Protein AF-A0A955XUM0-F1 (afdb_monomer)

Mean predicted aligned error: 14.14 Å

Sequence (138 aa):
MNTENHIHRSAHDDGGHGHDDGHHVLPLKVYFGVYGALLFLTVATVAVSFAGLGKLAIPVAMAVAVVKAGFVVGYFMHLKYDSRAYSLVFFSSILFVGIFFGITMTDLTTRDQTNREAGNFGFANEQTNLRERERATS

Solvent-accessible surface area (backbone atoms only — not comparable to full-atom values): 8285 Å² total; per-residue (Å²): 143,87,86,87,81,82,80,80,79,87,79,86,77,83,75,77,74,77,80,79,76,72,74,83,67,78,61,67,67,58,58,55,52,51,50,51,51,49,52,51,52,48,52,50,49,53,50,48,70,69,63,68,52,66,88,52,38,61,64,52,48,50,51,54,50,51,54,49,50,48,54,44,45,39,62,76,64,33,46,72,79,51,62,69,66,59,44,54,53,51,56,50,49,53,51,49,51,52,52,50,52,50,52,50,51,53,50,53,54,53,46,52,53,54,53,51,50,54,50,54,54,52,56,52,54,50,54,52,53,51,54,53,52,54,63,75,74,110

Foldseek 3Di:
DDDDPPDDDDDPPCPDPPPPVVPPDPPVVVVVVLVVVLVVLVVVLVVLVVVCPDPCNVVVNVVSVVVSVVSCCVPVVVCVPDDVVVVVVVVVVVVVVVVVVVVVVVVVVVVVVVVVVVVVVVVVVVVVVVVVVVVVVD

Structure (mmCIF, N/CA/C/O backbone):
data_AF-A0A955XUM0-F1
#
_entry.id   AF-A0A955XUM0-F1
#
loop_
_atom_site.group_PDB
_atom_site.id
_atom_site.type_symbol
_atom_site.label_atom_id
_atom_site.label_alt_id
_atom_site.label_comp_id
_atom_site.label_asym_id
_atom_site.label_entity_id
_atom_s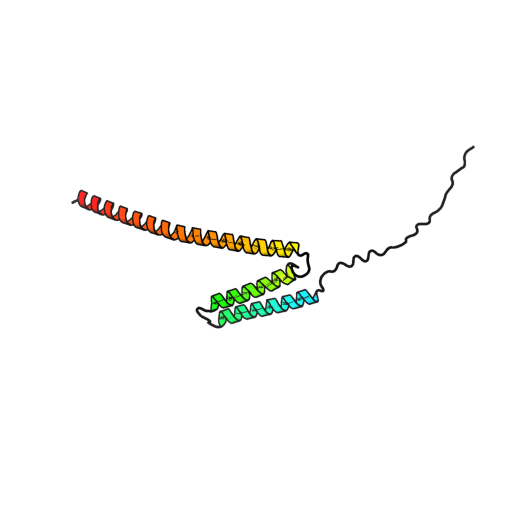ite.label_seq_id
_atom_site.pdbx_PDB_ins_code
_atom_site.Cartn_x
_atom_site.Cartn_y
_atom_site.Cartn_z
_atom_site.occupancy
_atom_site.B_iso_or_equiv
_atom_site.auth_seq_id
_atom_site.auth_comp_id
_atom_site.auth_asym_id
_atom_site.auth_atom_id
_atom_site.pdbx_PDB_model_num
ATOM 1 N N . MET A 1 1 ? 33.599 49.043 -65.694 1.00 48.81 1 MET A N 1
ATOM 2 C CA . MET A 1 1 ?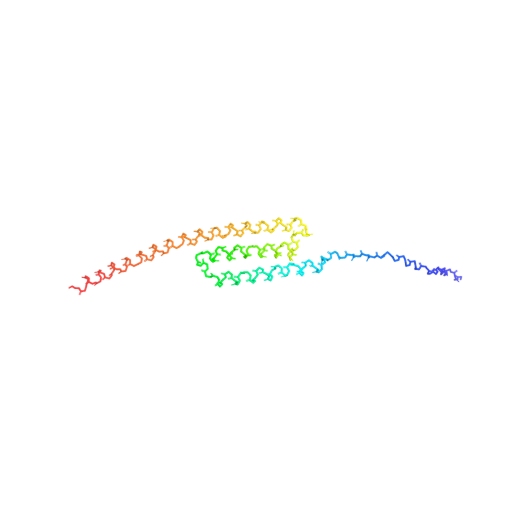 34.227 47.720 -65.503 1.00 48.81 1 MET A CA 1
ATOM 3 C C . MET A 1 1 ? 33.431 47.009 -64.421 1.00 48.81 1 MET A C 1
ATOM 5 O O . MET A 1 1 ? 33.571 47.341 -63.257 1.00 48.81 1 MET A O 1
ATOM 9 N N . ASN A 1 2 ? 32.487 46.164 -64.829 1.00 51.25 2 ASN A N 1
ATOM 10 C CA . ASN A 1 2 ? 31.640 45.347 -63.961 1.00 51.25 2 ASN A CA 1
ATOM 11 C C . ASN A 1 2 ? 31.760 43.925 -64.499 1.00 51.25 2 ASN A C 1
ATOM 13 O O . ASN A 1 2 ? 31.489 43.760 -65.687 1.00 51.25 2 ASN A O 1
ATOM 17 N N . THR A 1 3 ? 32.210 42.972 -63.681 1.00 58.59 3 THR A N 1
ATOM 18 C CA . THR A 1 3 ? 31.922 41.521 -63.721 1.00 58.59 3 THR A CA 1
ATOM 19 C C . THR A 1 3 ? 32.943 40.818 -62.833 1.00 58.59 3 THR A C 1
ATOM 21 O O . THR A 1 3 ? 34.049 40.590 -63.295 1.00 58.59 3 THR A O 1
ATOM 24 N N . GLU A 1 4 ? 32.547 40.437 -61.618 1.00 57.25 4 GLU A N 1
ATOM 25 C CA . GLU A 1 4 ? 32.960 39.171 -60.990 1.00 57.25 4 GLU A CA 1
ATOM 26 C C . GLU A 1 4 ? 31.776 38.661 -60.158 1.00 57.25 4 GLU A C 1
ATOM 28 O O . GLU A 1 4 ? 31.697 38.806 -58.943 1.00 57.25 4 GLU A O 1
ATOM 33 N N . ASN A 1 5 ? 30.788 38.114 -60.868 1.00 56.91 5 ASN A N 1
ATOM 34 C CA . ASN A 1 5 ? 29.713 37.315 -60.297 1.00 56.91 5 ASN A CA 1
ATOM 35 C C . ASN A 1 5 ? 30.163 35.852 -60.413 1.00 56.91 5 ASN A C 1
ATOM 37 O O . ASN A 1 5 ? 29.856 35.174 -61.394 1.00 56.91 5 ASN A O 1
ATOM 41 N N . HIS A 1 6 ? 30.990 35.398 -59.468 1.00 63.31 6 HIS A N 1
ATOM 42 C CA . HIS A 1 6 ? 31.393 33.997 -59.394 1.00 63.31 6 HIS A CA 1
ATOM 43 C C . HIS A 1 6 ? 30.269 33.180 -58.758 1.00 63.31 6 HIS A C 1
ATOM 45 O O . HIS A 1 6 ? 30.135 33.057 -57.544 1.00 63.31 6 HIS A O 1
ATOM 5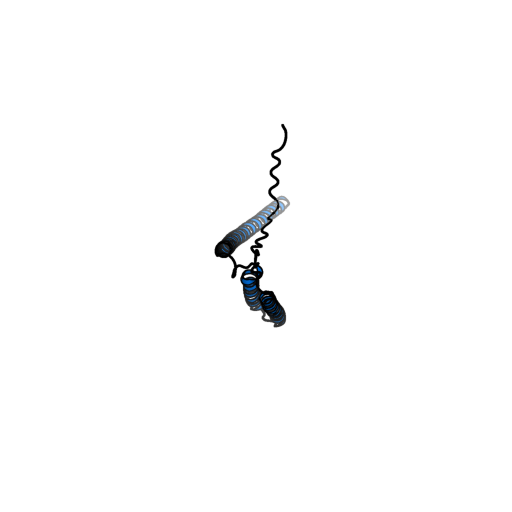1 N N . ILE A 1 7 ? 29.443 32.633 -59.644 1.00 60.12 7 ILE A N 1
ATOM 52 C CA . ILE A 1 7 ? 28.373 31.687 -59.362 1.00 60.12 7 ILE A CA 1
ATOM 53 C C . ILE A 1 7 ? 29.025 30.320 -59.115 1.00 60.12 7 ILE A C 1
ATOM 55 O O . ILE A 1 7 ? 29.378 29.626 -60.068 1.00 60.12 7 ILE A O 1
ATOM 59 N N . HIS A 1 8 ? 29.204 29.920 -57.853 1.00 59.78 8 HIS A N 1
ATOM 60 C CA . HIS A 1 8 ? 29.478 28.519 -57.529 1.00 59.78 8 HIS A CA 1
ATOM 61 C C . HIS A 1 8 ? 28.160 27.826 -57.175 1.00 59.78 8 HIS A C 1
ATOM 63 O O . HIS A 1 8 ? 27.506 28.135 -56.180 1.00 59.78 8 HIS A O 1
ATOM 69 N N . ARG A 1 9 ? 27.746 26.942 -58.084 1.00 62.09 9 ARG A N 1
ATOM 70 C CA . ARG A 1 9 ? 26.544 26.113 -58.019 1.00 62.09 9 ARG A CA 1
ATOM 71 C C . ARG A 1 9 ? 26.613 25.106 -56.870 1.00 62.09 9 ARG A C 1
ATOM 73 O O . ARG A 1 9 ? 27.633 24.467 -56.648 1.00 62.09 9 ARG A O 1
ATOM 80 N N . SER A 1 10 ? 25.454 24.961 -56.242 1.00 64.12 10 SER A N 1
ATOM 81 C CA . SER A 1 10 ? 24.853 23.780 -55.622 1.00 64.12 10 SER A CA 1
ATOM 82 C C . SER A 1 10 ? 25.679 22.487 -55.600 1.00 64.12 10 SER A C 1
ATOM 84 O O . SER A 1 10 ? 25.804 21.804 -56.613 1.00 64.12 10 SER A O 1
ATOM 86 N N . ALA A 1 11 ? 26.061 22.080 -54.394 1.00 55.75 11 ALA A N 1
ATOM 87 C CA . ALA A 1 11 ? 26.052 20.681 -53.988 1.00 55.75 11 ALA A CA 1
ATOM 88 C C . ALA A 1 11 ? 25.492 20.634 -52.560 1.00 55.75 11 ALA A C 1
ATOM 90 O O . ALA A 1 11 ? 26.218 20.766 -51.580 1.00 55.75 11 ALA A O 1
ATOM 91 N N . HIS A 1 12 ? 24.162 20.558 -52.474 1.00 59.28 12 HIS A N 1
ATOM 92 C CA . HIS A 1 12 ? 23.487 20.021 -51.299 1.00 59.28 12 HIS A CA 1
ATOM 93 C C . HIS A 1 12 ? 23.876 18.540 -51.261 1.00 59.28 12 HIS A C 1
ATOM 95 O O . HIS A 1 12 ? 23.363 17.743 -52.044 1.00 59.28 12 HIS A O 1
ATOM 101 N N . ASP A 1 13 ? 24.878 18.210 -50.452 1.00 57.31 13 ASP A N 1
ATOM 102 C CA . ASP A 1 13 ? 25.169 16.831 -50.084 1.00 57.31 13 ASP A CA 1
ATOM 103 C C . ASP A 1 13 ? 24.236 16.491 -48.921 1.00 57.31 13 ASP A C 1
ATOM 105 O O . ASP A 1 13 ? 24.529 16.746 -47.751 1.00 57.31 13 ASP A O 1
ATOM 109 N N . ASP A 1 14 ? 23.044 16.016 -49.282 1.00 59.50 14 ASP A N 1
ATOM 110 C CA . ASP A 1 14 ? 22.079 15.384 -48.388 1.00 59.50 14 ASP A CA 1
ATOM 111 C C . ASP A 1 14 ? 22.648 14.036 -47.913 1.00 59.50 14 ASP A C 1
ATOM 113 O O . ASP A 1 14 ? 22.199 12.951 -48.284 1.00 59.50 14 ASP A O 1
ATOM 117 N N . GLY A 1 15 ? 23.672 14.112 -47.063 1.00 54.81 15 GLY A N 1
ATOM 118 C CA . GLY A 1 15 ? 24.136 13.011 -46.235 1.00 54.81 15 GLY A CA 1
ATOM 119 C C . GLY A 1 15 ? 23.141 12.789 -45.105 1.00 54.81 15 GLY A C 1
ATOM 120 O O . GLY A 1 15 ? 23.346 13.248 -43.983 1.00 54.81 15 GLY A O 1
ATOM 121 N N . GLY A 1 16 ? 22.036 12.115 -45.429 1.00 50.25 16 GLY A N 1
ATOM 122 C CA . GLY A 1 16 ? 21.029 11.658 -44.482 1.00 50.25 16 GLY A CA 1
ATOM 123 C C . GLY A 1 16 ? 21.642 10.742 -43.427 1.00 50.25 16 GLY A C 1
ATOM 124 O O . GLY A 1 16 ? 21.661 9.522 -43.573 1.00 50.25 16 GLY A O 1
ATOM 125 N N . HIS A 1 17 ? 22.114 11.330 -42.331 1.00 56.56 17 HIS A N 1
ATOM 126 C CA . HIS A 1 17 ? 22.271 10.610 -41.082 1.00 56.56 17 HIS A CA 1
ATOM 127 C C . HIS A 1 17 ? 20.868 10.345 -40.552 1.00 56.56 17 HIS A C 1
ATOM 129 O O . HIS A 1 17 ? 20.228 11.219 -39.976 1.00 56.56 17 HIS A O 1
ATOM 135 N N . GLY A 1 18 ? 20.374 9.139 -40.838 1.00 47.38 18 GLY A N 1
ATOM 136 C CA . GLY A 1 18 ? 19.160 8.598 -40.255 1.00 47.38 18 GLY A CA 1
ATOM 137 C C . GLY A 1 18 ? 19.242 8.718 -38.741 1.00 47.38 18 GLY A C 1
ATOM 138 O O . GLY A 1 18 ? 20.006 8.012 -38.084 1.00 47.38 18 GLY A O 1
ATOM 139 N N . HIS A 1 19 ? 18.463 9.650 -38.207 1.00 53.09 19 HIS A N 1
ATOM 140 C CA . HIS A 1 19 ? 18.073 9.660 -36.814 1.00 53.09 19 HIS A CA 1
ATOM 141 C C . HIS A 1 19 ? 17.168 8.441 -36.603 1.00 53.09 19 HIS A C 1
ATOM 143 O O . HIS A 1 19 ? 15.944 8.540 -36.658 1.00 53.09 19 HIS A O 1
ATOM 149 N N . ASP A 1 20 ? 17.775 7.269 -36.409 1.00 53.19 20 ASP A N 1
ATOM 150 C CA . ASP A 1 20 ? 17.104 6.125 -35.798 1.00 53.19 20 ASP A CA 1
ATOM 151 C C . ASP A 1 20 ? 16.932 6.441 -34.306 1.00 53.19 20 ASP A C 1
ATOM 153 O O . ASP A 1 20 ? 17.579 5.869 -33.426 1.00 53.19 20 ASP A O 1
ATOM 157 N N . ASP A 1 21 ? 16.036 7.390 -34.026 1.00 47.84 21 ASP A N 1
ATOM 158 C CA . ASP A 1 21 ? 15.472 7.657 -32.710 1.00 47.84 21 ASP A CA 1
ATOM 159 C C . ASP A 1 21 ? 14.539 6.488 -32.374 1.00 47.84 21 ASP A C 1
ATOM 161 O O . ASP A 1 21 ? 13.309 6.583 -32.378 1.00 47.84 21 ASP A O 1
ATOM 165 N N . GLY A 1 22 ? 15.146 5.325 -32.140 1.00 46.97 22 GLY A N 1
ATOM 166 C CA . GLY A 1 22 ? 14.489 4.118 -31.677 1.00 46.97 22 GLY A CA 1
ATOM 167 C C . GLY A 1 22 ? 13.988 4.334 -30.258 1.00 46.97 22 GLY A C 1
ATOM 168 O O . GLY A 1 22 ? 14.576 3.814 -29.311 1.00 46.97 22 GLY A O 1
ATOM 169 N N . HIS A 1 23 ? 12.904 5.100 -30.114 1.00 46.59 23 HIS A N 1
ATOM 170 C CA . HIS A 1 23 ? 12.102 5.200 -28.907 1.00 46.59 23 HIS A CA 1
ATOM 171 C C . HIS A 1 23 ? 11.881 3.780 -28.373 1.00 46.59 23 HIS A C 1
ATOM 173 O O . HIS A 1 23 ? 11.066 3.024 -28.901 1.00 46.59 23 HIS A O 1
ATOM 179 N N . HIS A 1 24 ? 12.637 3.391 -27.343 1.00 51.06 24 HIS A N 1
ATOM 180 C CA . HIS A 1 24 ? 12.479 2.127 -26.627 1.00 51.06 24 HIS A CA 1
ATOM 181 C C . HIS A 1 24 ? 11.206 2.198 -25.772 1.00 51.06 24 HIS A C 1
ATOM 183 O O . HIS A 1 24 ? 11.235 2.184 -24.545 1.00 51.06 24 HIS A O 1
ATOM 189 N N . VAL A 1 25 ? 10.056 2.319 -26.434 1.00 60.09 25 VAL A N 1
ATOM 190 C CA . VAL A 1 25 ? 8.751 2.055 -25.839 1.00 60.09 25 VAL A CA 1
ATOM 191 C C . VAL A 1 25 ? 8.706 0.565 -25.540 1.00 60.09 25 VAL A C 1
ATOM 193 O O . VAL A 1 25 ? 8.913 -0.264 -26.429 1.00 60.09 25 VAL A O 1
ATOM 196 N N . LEU A 1 26 ? 8.480 0.218 -24.272 1.00 59.56 26 LEU A N 1
ATOM 197 C CA . LEU A 1 26 ? 8.370 -1.174 -23.853 1.00 59.56 26 LEU A CA 1
ATOM 198 C C . LEU A 1 26 ? 7.370 -1.910 -24.759 1.00 59.56 26 LEU A C 1
ATOM 200 O O . LEU A 1 26 ? 6.302 -1.370 -25.064 1.00 59.56 26 LEU A O 1
ATOM 204 N N . PRO A 1 27 ? 7.684 -3.141 -25.194 1.00 71.25 27 PRO A N 1
ATOM 205 C CA . PRO A 1 27 ? 6.838 -3.860 -26.130 1.00 71.25 27 PRO A CA 1
ATOM 206 C C . PRO A 1 27 ? 5.435 -4.023 -25.541 1.00 71.25 27 PRO A C 1
ATOM 208 O O . PRO A 1 27 ? 5.281 -4.516 -24.422 1.00 71.25 27 PRO A O 1
ATOM 211 N N . LEU A 1 28 ? 4.408 -3.666 -26.323 1.00 72.81 28 LEU A N 1
ATOM 212 C CA . LEU A 1 28 ? 2.987 -3.713 -25.935 1.00 72.81 28 LEU A CA 1
ATOM 213 C C . LEU A 1 28 ? 2.579 -5.043 -25.279 1.00 72.81 28 LEU A C 1
ATOM 215 O O . LEU A 1 28 ? 1.729 -5.089 -24.391 1.00 72.81 28 LEU A O 1
ATOM 219 N N . LYS A 1 29 ? 3.253 -6.129 -25.663 1.00 73.94 29 LYS A N 1
ATOM 220 C CA . LYS A 1 29 ? 3.108 -7.476 -25.105 1.00 73.94 29 LYS A CA 1
ATOM 221 C C . LYS A 1 29 ? 3.312 -7.547 -23.582 1.00 73.94 29 LYS A C 1
ATOM 223 O O . LYS A 1 29 ? 2.629 -8.330 -22.927 1.00 73.94 29 LYS A O 1
ATOM 228 N N . VAL A 1 30 ? 4.206 -6.738 -23.006 1.00 77.00 30 VAL A N 1
ATOM 229 C CA . VAL A 1 30 ? 4.430 -6.682 -21.548 1.00 77.00 30 VAL A CA 1
ATOM 230 C C . VAL A 1 30 ? 3.221 -6.066 -20.850 1.00 77.00 30 VAL A C 1
ATOM 232 O O . VAL A 1 30 ? 2.730 -6.640 -19.879 1.00 77.00 30 VAL A O 1
ATOM 235 N N . TYR A 1 31 ? 2.681 -4.963 -21.375 1.00 79.12 31 TYR A N 1
ATOM 236 C CA . TYR A 1 31 ? 1.488 -4.332 -20.808 1.00 79.12 31 TYR A CA 1
ATOM 237 C C . TYR A 1 31 ? 0.267 -5.248 -20.875 1.00 79.12 31 TYR A C 1
ATOM 239 O O . TYR A 1 31 ? -0.453 -5.356 -19.887 1.00 79.12 31 TYR A O 1
ATOM 247 N N . PHE A 1 32 ? 0.064 -5.972 -21.981 1.00 84.88 32 PHE A N 1
ATOM 248 C CA . PHE A 1 32 ? -1.023 -6.953 -22.083 1.00 84.88 32 PHE A CA 1
ATOM 249 C C . PHE A 1 32 ? -0.858 -8.132 -21.111 1.00 84.88 32 PHE A C 1
ATOM 251 O O . PHE A 1 32 ? -1.845 -8.591 -20.536 1.00 84.88 32 PHE A O 1
ATOM 258 N N . GLY A 1 33 ? 0.375 -8.592 -20.869 1.00 85.56 33 GLY A N 1
ATOM 259 C CA . GLY A 1 33 ? 0.655 -9.623 -19.865 1.00 85.56 33 GLY A CA 1
ATOM 260 C C . GLY A 1 33 ? 0.327 -9.165 -18.441 1.00 85.56 33 GLY A C 1
ATOM 261 O O . GLY A 1 33 ? -0.346 -9.876 -17.694 1.00 85.56 33 GLY A O 1
ATOM 262 N N . VAL A 1 34 ? 0.741 -7.948 -18.075 1.00 86.81 34 VAL A N 1
ATOM 263 C CA . VAL A 1 34 ? 0.435 -7.355 -16.762 1.00 86.81 34 VAL A CA 1
ATOM 264 C C . VAL A 1 34 ? -1.060 -7.076 -16.628 1.00 86.81 34 VAL A C 1
ATOM 266 O O . VAL A 1 34 ? -1.641 -7.363 -15.586 1.00 86.81 34 VAL A O 1
ATOM 269 N N . TYR A 1 35 ? -1.707 -6.579 -17.682 1.00 86.44 35 TYR A N 1
ATOM 270 C CA . TYR A 1 35 ? -3.153 -6.375 -17.722 1.00 86.44 35 TYR A CA 1
ATOM 271 C C . TYR A 1 35 ? -3.917 -7.675 -17.433 1.00 86.44 35 TYR A C 1
ATOM 273 O O . TYR A 1 35 ? -4.802 -7.687 -16.578 1.00 86.44 35 TYR A O 1
ATOM 281 N N . GLY A 1 36 ? -3.523 -8.788 -18.061 1.00 90.44 36 GLY A N 1
ATOM 282 C CA . GLY A 1 36 ? -4.090 -10.108 -17.773 1.00 90.44 36 GLY A CA 1
ATOM 283 C C . GLY A 1 36 ? -3.880 -10.544 -16.319 1.00 90.44 36 GLY A C 1
ATOM 284 O O . GLY A 1 36 ? -4.821 -11.004 -15.671 1.00 90.44 36 GLY A O 1
ATOM 285 N N . ALA A 1 37 ? -2.680 -10.336 -15.766 1.00 89.25 37 ALA A N 1
ATOM 286 C CA . ALA A 1 37 ? -2.391 -10.637 -14.362 1.00 89.25 37 ALA A CA 1
ATOM 287 C C . ALA A 1 37 ? -3.247 -9.796 -13.393 1.00 89.25 37 ALA A C 1
ATOM 289 O O . ALA A 1 37 ? -3.783 -10.324 -12.419 1.00 89.25 37 ALA A O 1
ATOM 290 N N . LEU A 1 38 ? -3.434 -8.502 -13.676 1.00 90.00 38 LEU A N 1
ATOM 291 C CA . LEU A 1 38 ? -4.288 -7.612 -12.884 1.00 90.00 38 LEU A CA 1
ATOM 292 C C . LEU A 1 38 ? -5.766 -8.006 -12.961 1.00 90.00 38 LEU A C 1
ATOM 294 O O . LEU A 1 38 ? -6.476 -7.922 -11.953 1.00 90.00 38 LEU A O 1
ATOM 298 N N . LEU A 1 39 ? -6.234 -8.437 -14.135 1.00 91.56 39 LEU A N 1
ATOM 299 C CA . LEU A 1 39 ? -7.592 -8.941 -14.320 1.00 91.56 39 LEU A CA 1
ATOM 300 C C . LEU A 1 39 ? -7.807 -10.210 -13.486 1.00 91.56 39 LEU A C 1
ATOM 302 O O . LEU A 1 39 ? -8.767 -10.287 -12.722 1.00 91.56 39 LEU A O 1
ATOM 306 N N . PHE A 1 40 ? -6.864 -11.153 -13.552 1.00 92.25 40 PHE A N 1
ATOM 307 C CA . PHE A 1 40 ? -6.886 -12.373 -12.748 1.00 92.25 40 PHE A CA 1
ATOM 308 C C . PHE A 1 40 ? -6.909 -12.072 -11.242 1.00 92.25 40 PHE A C 1
ATOM 310 O O . PHE A 1 40 ? -7.772 -12.582 -10.530 1.00 92.25 40 PHE A O 1
ATOM 317 N N . LEU A 1 41 ? -6.032 -11.183 -10.757 1.00 87.69 41 LEU A N 1
ATOM 318 C CA . LEU A 1 41 ? -6.030 -10.760 -9.351 1.00 87.69 41 LEU A CA 1
ATOM 319 C C . LEU A 1 41 ? -7.356 -10.115 -8.932 1.00 87.69 41 LEU A C 1
ATOM 321 O O . LEU A 1 41 ? -7.809 -10.317 -7.809 1.00 87.69 41 LEU A O 1
ATOM 325 N N . THR A 1 42 ? -7.992 -9.359 -9.827 1.00 90.12 42 THR A N 1
ATOM 326 C CA . THR A 1 42 ? -9.285 -8.717 -9.553 1.00 90.12 42 THR A CA 1
ATOM 327 C C . THR A 1 42 ? -10.394 -9.756 -9.408 1.00 90.12 42 THR A C 1
ATOM 329 O O . THR A 1 42 ? -11.156 -9.703 -8.444 1.00 90.12 42 THR A O 1
ATOM 332 N N . VAL A 1 43 ? -10.445 -10.747 -10.303 1.00 91.31 43 VAL A N 1
ATOM 333 C CA . VAL A 1 43 ? -11.377 -11.878 -10.177 1.00 91.31 43 VAL A CA 1
ATOM 334 C C . VAL A 1 43 ? -11.112 -12.648 -8.884 1.00 91.31 43 VAL A C 1
ATOM 336 O O . VAL A 1 43 ? -12.056 -12.973 -8.167 1.00 91.31 43 VAL A O 1
ATOM 339 N N . ALA A 1 44 ? -9.844 -12.872 -8.532 1.00 85.31 44 ALA A N 1
ATOM 340 C CA . ALA A 1 44 ? -9.478 -13.518 -7.277 1.00 85.31 44 ALA A CA 1
ATOM 341 C C . ALA A 1 44 ? -9.977 -12.728 -6.053 1.00 85.31 44 ALA A C 1
ATOM 343 O O . ALA A 1 44 ? -10.513 -13.329 -5.127 1.00 85.31 44 ALA A O 1
ATOM 344 N N . THR A 1 45 ? -9.883 -11.391 -6.050 1.00 86.19 45 THR A N 1
ATOM 345 C CA . THR A 1 45 ? -10.439 -10.558 -4.963 1.00 86.19 45 THR A CA 1
ATOM 346 C C . THR A 1 45 ? -11.954 -10.710 -4.846 1.00 86.19 45 THR A C 1
ATOM 348 O O . THR A 1 45 ? -12.480 -10.855 -3.744 1.00 86.19 45 THR A O 1
ATOM 351 N N . VAL A 1 46 ? -12.662 -10.711 -5.975 1.00 87.19 46 VAL A N 1
ATOM 352 C CA . VAL A 1 46 ? -14.117 -10.897 -5.999 1.00 87.19 46 VAL A CA 1
ATOM 353 C C . VAL A 1 46 ? -14.489 -12.291 -5.481 1.00 87.19 46 VAL A C 1
ATOM 355 O O . VAL A 1 46 ? -15.373 -12.417 -4.638 1.00 87.19 46 VAL A O 1
ATOM 358 N N . ALA A 1 47 ? -13.764 -13.332 -5.893 1.00 85.75 47 ALA A N 1
ATOM 359 C CA . ALA A 1 47 ? -13.967 -14.692 -5.398 1.00 85.75 47 ALA A CA 1
ATOM 360 C C . ALA A 1 47 ? -13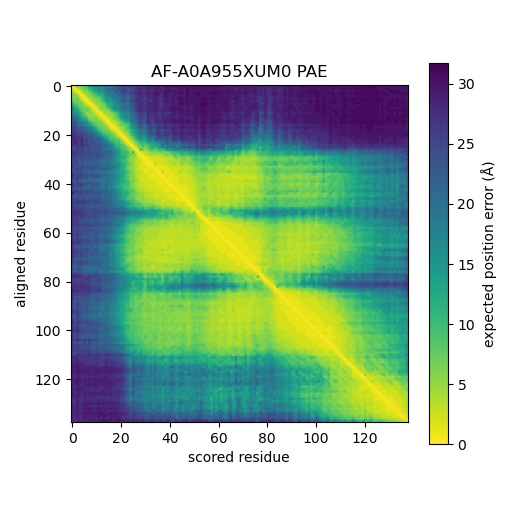.732 -14.799 -3.880 1.00 85.75 47 ALA A C 1
ATOM 362 O O . ALA A 1 47 ? -14.556 -15.368 -3.170 1.00 85.75 47 ALA A O 1
ATOM 363 N N . VAL A 1 48 ? -12.659 -14.186 -3.367 1.00 83.50 48 VAL A N 1
ATOM 364 C CA . VAL A 1 48 ? -12.373 -14.073 -1.924 1.00 83.50 48 VAL A CA 1
ATOM 365 C C . VAL A 1 48 ? -13.521 -13.373 -1.190 1.00 83.50 48 VAL A C 1
ATOM 367 O O . VAL A 1 48 ? -13.922 -13.823 -0.118 1.00 83.50 48 VAL A O 1
ATOM 370 N N . SER A 1 49 ? -14.096 -12.319 -1.776 1.00 81.44 49 SER A N 1
ATOM 371 C CA . SER A 1 49 ? -15.247 -11.611 -1.201 1.00 81.44 49 SER A CA 1
ATOM 372 C C . SER A 1 49 ? -16.500 -12.489 -1.091 1.00 81.44 49 SER A C 1
ATOM 374 O O . SER A 1 49 ? -17.284 -12.304 -0.164 1.00 81.44 49 SER A O 1
ATOM 376 N N . PHE A 1 50 ? -16.697 -13.441 -2.006 1.00 81.81 50 PHE A N 1
ATOM 377 C CA . PHE A 1 50 ? -17.837 -14.365 -1.985 1.00 81.81 50 PHE A CA 1
ATOM 378 C C . PHE A 1 50 ? -17.580 -15.653 -1.190 1.00 81.81 50 PHE A C 1
ATOM 380 O O . PHE A 1 50 ? -18.530 -16.313 -0.780 1.00 81.81 50 PHE A O 1
ATOM 387 N N . ALA A 1 51 ? -16.319 -15.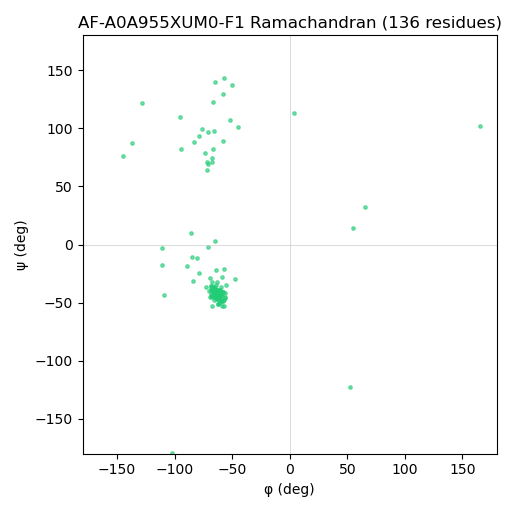999 -0.921 1.00 81.31 51 ALA A N 1
ATOM 388 C CA . ALA A 1 51 ? -15.930 -17.235 -0.239 1.00 81.31 51 ALA A CA 1
ATOM 389 C C . ALA A 1 51 ? -16.268 -17.279 1.267 1.00 81.31 51 ALA A C 1
ATOM 391 O O . ALA A 1 51 ? -15.999 -18.283 1.920 1.00 81.31 51 ALA A O 1
ATOM 392 N N . GLY A 1 52 ? -16.838 -16.216 1.848 1.00 77.88 52 GLY A N 1
ATOM 393 C CA . GLY A 1 52 ? -17.325 -16.244 3.233 1.00 77.88 52 GLY A CA 1
ATOM 394 C C . GLY A 1 52 ? -16.225 -16.423 4.288 1.00 77.88 52 GLY A C 1
ATOM 395 O O . GLY A 1 52 ? -16.468 -17.003 5.341 1.00 77.88 52 GLY A O 1
ATOM 396 N N . LEU A 1 53 ? -15.019 -15.900 4.037 1.00 75.44 53 LEU A N 1
ATOM 397 C CA . LEU A 1 53 ? -13.812 -16.073 4.870 1.00 75.44 53 LEU A CA 1
ATOM 398 C C . LEU A 1 53 ? -13.892 -15.442 6.282 1.00 75.44 53 LEU A C 1
ATOM 400 O O . LEU A 1 53 ? -12.918 -15.473 7.038 1.00 75.44 53 LEU A O 1
ATOM 404 N N . GLY A 1 54 ? -15.033 -14.855 6.656 1.00 82.81 54 GLY A N 1
ATOM 405 C CA . GLY A 1 54 ? -15.267 -14.255 7.968 1.00 82.81 54 GLY A CA 1
ATOM 406 C C . GLY A 1 54 ? -14.177 -13.248 8.345 1.00 82.81 54 GLY A C 1
ATOM 407 O O . GLY A 1 54 ? -13.901 -12.304 7.608 1.00 82.81 54 GLY A O 1
ATOM 408 N N . LYS A 1 55 ? -13.513 -13.475 9.485 1.00 83.44 55 LYS A N 1
ATOM 409 C CA . LYS A 1 55 ? -12.446 -12.599 10.008 1.00 83.44 55 LYS A CA 1
ATOM 410 C C . LYS A 1 55 ? -11.201 -12.531 9.111 1.00 83.44 55 LYS A C 1
ATOM 412 O O . LYS A 1 55 ? -10.453 -11.563 9.201 1.00 83.44 55 LYS A O 1
ATOM 417 N N . LEU A 1 56 ? -10.976 -13.526 8.247 1.00 86.62 56 LEU A N 1
ATOM 418 C CA . LEU A 1 56 ? -9.831 -13.557 7.329 1.00 86.62 56 LEU A CA 1
ATOM 419 C C . LEU A 1 56 ? -10.080 -12.791 6.024 1.00 86.62 56 LEU A C 1
ATOM 421 O O . LEU A 1 56 ? -9.126 -12.535 5.292 1.00 86.62 56 LEU A O 1
ATOM 425 N N . ALA A 1 57 ? -11.316 -12.369 5.741 1.00 85.81 57 ALA A N 1
ATOM 426 C CA . ALA A 1 57 ? -11.638 -11.658 4.505 1.00 85.81 57 ALA A CA 1
ATOM 427 C C . ALA A 1 57 ? -10.823 -10.361 4.345 1.00 85.81 57 ALA A C 1
ATOM 429 O O . ALA A 1 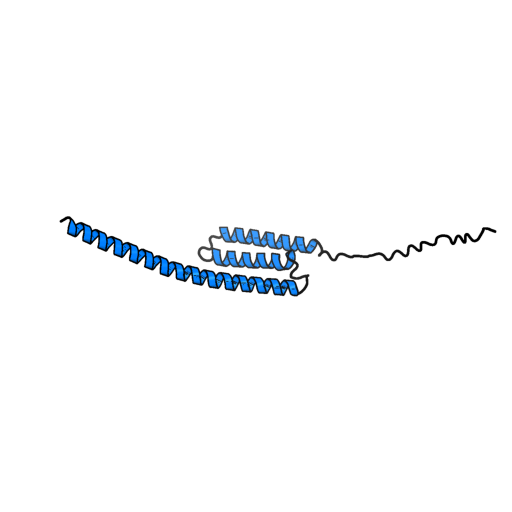57 ? -10.267 -10.113 3.278 1.00 85.81 57 ALA A O 1
ATOM 430 N N . ILE A 1 58 ? -10.696 -9.568 5.416 1.00 88.44 58 ILE A N 1
ATOM 431 C CA . ILE A 1 58 ? -9.977 -8.285 5.387 1.00 88.44 58 ILE A CA 1
ATOM 432 C C . ILE A 1 58 ? -8.463 -8.484 5.173 1.00 88.44 58 ILE A C 1
ATOM 434 O O . ILE A 1 58 ? -7.941 -7.904 4.220 1.00 88.44 58 ILE A O 1
ATOM 438 N N . PRO A 1 59 ? -7.741 -9.315 5.960 1.00 90.88 59 PRO A N 1
ATOM 439 C CA . PRO A 1 59 ? -6.319 -9.572 5.712 1.00 90.88 59 PRO A CA 1
ATOM 440 C C . PRO A 1 59 ? -6.024 -10.102 4.305 1.00 90.88 59 PRO A C 1
ATOM 442 O O . PRO A 1 59 ? -5.074 -9.652 3.668 1.00 90.88 59 PRO A O 1
ATOM 445 N N . VAL A 1 60 ? -6.847 -11.027 3.796 1.00 89.25 60 VAL A N 1
ATOM 446 C CA . VAL A 1 60 ? -6.655 -11.605 2.457 1.00 89.25 60 VAL A CA 1
ATOM 447 C C . VAL A 1 60 ? -6.910 -10.558 1.372 1.00 89.25 60 VAL A C 1
ATOM 449 O O . VAL A 1 60 ? -6.102 -10.427 0.454 1.00 89.25 60 VAL A O 1
ATOM 452 N N . ALA A 1 61 ? -7.978 -9.764 1.487 1.00 88.81 61 ALA A N 1
ATOM 453 C CA . ALA A 1 61 ? -8.256 -8.678 0.549 1.00 88.81 61 ALA A CA 1
ATOM 454 C C . ALA A 1 61 ? -7.126 -7.635 0.526 1.00 88.81 61 ALA A C 1
ATOM 456 O O . ALA A 1 61 ? -6.708 -7.212 -0.552 1.00 88.81 61 ALA A O 1
ATOM 457 N N . MET A 1 62 ? -6.582 -7.271 1.692 1.00 91.19 62 MET A N 1
ATOM 458 C CA . MET A 1 62 ? -5.430 -6.368 1.794 1.00 91.19 62 MET A CA 1
ATOM 459 C C . MET A 1 62 ? -4.179 -6.960 1.140 1.00 91.19 62 MET A C 1
ATOM 461 O O . MET A 1 62 ? -3.502 -6.264 0.386 1.00 91.19 62 MET A O 1
ATOM 465 N N . ALA A 1 63 ? -3.892 -8.247 1.355 1.00 91.00 63 ALA A N 1
ATOM 466 C CA . ALA A 1 63 ? -2.756 -8.910 0.720 1.00 91.00 63 ALA A CA 1
ATOM 467 C C . ALA A 1 63 ? -2.867 -8.879 -0.813 1.00 91.00 63 ALA A C 1
ATOM 469 O O . ALA A 1 63 ? -1.928 -8.466 -1.496 1.00 91.00 63 ALA A O 1
ATOM 470 N N . VAL A 1 64 ? -4.030 -9.239 -1.366 1.00 90.44 64 VAL A N 1
ATOM 471 C CA . VAL A 1 64 ? -4.255 -9.202 -2.821 1.00 90.44 64 VAL A CA 1
ATOM 472 C C . VAL A 1 64 ? -4.162 -7.770 -3.360 1.00 90.44 64 VAL A C 1
ATOM 474 O O . VAL A 1 64 ? -3.564 -7.553 -4.417 1.00 90.44 64 VAL A O 1
ATOM 477 N N . ALA A 1 65 ? -4.685 -6.783 -2.627 1.00 90.31 65 ALA A N 1
ATOM 478 C CA . ALA A 1 65 ? -4.580 -5.374 -2.994 1.00 90.31 65 ALA A CA 1
ATOM 479 C C . ALA A 1 65 ? -3.120 -4.892 -3.057 1.00 90.31 65 ALA A C 1
ATOM 481 O O . ALA A 1 65 ? -2.747 -4.225 -4.022 1.00 90.31 65 ALA A O 1
ATOM 482 N N . VAL A 1 66 ? -2.274 -5.273 -2.091 1.00 92.38 66 VAL A N 1
ATOM 483 C CA . VAL A 1 66 ? -0.839 -4.934 -2.086 1.00 92.38 66 VAL A CA 1
ATOM 484 C C . VAL A 1 66 ? -0.117 -5.567 -3.274 1.00 92.38 66 VAL A C 1
ATOM 486 O O . VAL A 1 66 ? 0.646 -4.884 -3.957 1.00 92.38 66 VAL A O 1
ATOM 489 N N . VAL A 1 67 ? -0.391 -6.840 -3.582 1.00 92.38 67 VAL A N 1
ATOM 490 C CA . VAL A 1 67 ? 0.202 -7.496 -4.759 1.00 92.38 67 VAL A CA 1
ATOM 491 C C . VAL A 1 67 ? -0.218 -6.769 -6.039 1.00 92.38 67 VAL A C 1
ATOM 493 O O . VAL A 1 67 ? 0.633 -6.442 -6.865 1.00 92.38 67 VAL A O 1
ATOM 496 N N . LYS A 1 68 ? -1.508 -6.437 -6.184 1.00 91.94 68 LYS A N 1
ATOM 497 C CA . LYS A 1 68 ? -2.026 -5.673 -7.330 1.00 91.94 68 LYS A CA 1
ATOM 498 C C . LYS A 1 68 ? -1.321 -4.321 -7.469 1.00 91.94 68 LYS A C 1
ATOM 500 O O . LYS A 1 68 ? -0.870 -3.981 -8.562 1.00 91.94 68 LYS A O 1
ATOM 505 N N . ALA A 1 69 ? -1.190 -3.575 -6.371 1.00 90.38 69 ALA A N 1
ATOM 506 C CA . ALA A 1 69 ? -0.484 -2.297 -6.347 1.00 90.38 69 ALA A CA 1
ATOM 507 C C . ALA A 1 69 ? 0.990 -2.452 -6.757 1.00 90.38 69 ALA A C 1
ATOM 509 O O . ALA A 1 69 ? 1.488 -1.651 -7.545 1.00 90.38 69 ALA A O 1
ATOM 510 N N . GLY A 1 70 ? 1.662 -3.522 -6.320 1.00 89.12 70 GLY A N 1
ATOM 511 C CA . GLY A 1 70 ? 3.031 -3.843 -6.728 1.00 89.12 70 GLY A CA 1
ATOM 512 C C . GLY A 1 70 ? 3.185 -4.048 -8.240 1.00 89.12 70 GLY A C 1
ATOM 513 O O . GLY A 1 70 ? 4.117 -3.510 -8.835 1.00 89.12 70 GLY A O 1
ATOM 514 N N . PHE A 1 71 ? 2.250 -4.752 -8.890 1.00 88.31 71 PHE A N 1
ATOM 515 C CA . PHE A 1 71 ? 2.240 -4.882 -10.355 1.00 88.31 71 PHE A CA 1
ATOM 516 C C . PHE A 1 71 ? 2.031 -3.533 -11.053 1.00 88.31 71 PHE A C 1
ATOM 518 O O . PHE A 1 71 ? 2.712 -3.240 -12.036 1.00 88.31 71 PHE A O 1
ATOM 525 N N . VAL A 1 72 ? 1.124 -2.698 -10.537 1.00 88.31 72 VAL A N 1
ATOM 526 C CA . VAL A 1 72 ? 0.872 -1.361 -11.096 1.00 88.31 72 VAL A CA 1
ATOM 527 C C . VAL A 1 72 ? 2.126 -0.491 -11.010 1.00 88.31 72 VAL A C 1
ATOM 529 O O . VAL A 1 72 ? 2.570 0.043 -12.024 1.00 88.31 72 VAL A O 1
ATOM 532 N N . VAL A 1 73 ? 2.745 -0.401 -9.835 1.00 87.06 73 VAL A N 1
ATOM 533 C CA . VAL A 1 73 ? 3.946 0.419 -9.633 1.00 87.06 73 VAL A CA 1
ATOM 534 C C . VAL A 1 73 ? 5.137 -0.134 -10.423 1.00 87.06 73 VAL A C 1
ATOM 536 O O . VAL A 1 73 ? 5.846 0.614 -11.091 1.00 87.06 73 VAL A O 1
ATOM 539 N N . GLY A 1 74 ? 5.353 -1.449 -10.410 1.00 84.31 74 GLY A N 1
ATOM 540 C CA . GLY A 1 74 ? 6.493 -2.059 -11.093 1.00 84.31 74 GLY A CA 1
ATOM 541 C C . GLY A 1 74 ? 6.465 -1.889 -12.614 1.00 84.31 74 GLY A C 1
ATOM 542 O O . GLY A 1 74 ? 7.509 -1.632 -13.214 1.00 84.31 74 GLY A O 1
ATOM 543 N N . TYR A 1 75 ? 5.289 -2.021 -13.236 1.00 82.12 75 TYR A N 1
ATOM 544 C CA . TYR A 1 75 ? 5.162 -2.077 -14.696 1.00 82.12 75 TYR A CA 1
ATOM 545 C C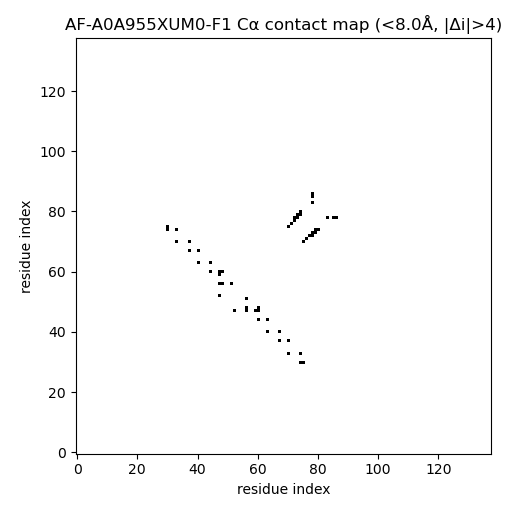 . TYR A 1 75 ? 4.525 -0.830 -15.319 1.00 82.12 75 TYR A C 1
ATOM 547 O O . TYR A 1 75 ? 5.033 -0.352 -16.330 1.00 82.12 75 TYR A O 1
ATOM 555 N N . PHE A 1 76 ? 3.452 -0.276 -14.743 1.00 78.56 76 PHE A N 1
ATOM 556 C CA . PHE A 1 76 ? 2.771 0.897 -15.313 1.00 78.56 76 PHE A CA 1
ATOM 557 C C . PHE A 1 76 ? 3.418 2.221 -14.911 1.00 78.56 76 PHE A C 1
ATOM 559 O O . PHE A 1 76 ? 3.423 3.147 -15.713 1.00 78.56 76 PHE A O 1
ATOM 566 N N . MET A 1 77 ? 4.017 2.309 -13.719 1.00 80.00 77 MET A N 1
ATOM 567 C CA . MET A 1 77 ? 4.822 3.479 -13.333 1.00 80.00 77 MET A CA 1
ATOM 568 C C . MET A 1 77 ? 6.278 3.385 -13.807 1.00 80.00 77 MET A C 1
ATOM 570 O O . MET A 1 77 ? 7.109 4.178 -13.378 1.00 80.00 77 MET A O 1
ATOM 574 N N . HIS A 1 78 ? 6.605 2.401 -14.657 1.00 71.69 78 HIS A N 1
ATOM 575 C CA . HIS A 1 78 ? 7.953 2.170 -15.185 1.00 71.69 78 HIS A CA 1
ATOM 576 C C . HIS A 1 78 ? 9.057 1.999 -14.130 1.00 71.69 78 HIS A C 1
ATOM 578 O O . HIS A 1 78 ? 10.231 1.963 -14.483 1.00 71.69 78 HIS A O 1
ATOM 584 N N . LEU A 1 79 ? 8.723 1.781 -12.854 1.00 72.56 79 LEU A N 1
ATOM 585 C CA . LEU A 1 79 ? 9.714 1.739 -11.775 1.00 72.56 79 LEU A CA 1
ATOM 586 C C . LEU A 1 79 ? 10.785 0.656 -11.977 1.00 72.56 79 LEU A C 1
ATOM 588 O O . LEU A 1 79 ? 11.911 0.792 -11.506 1.00 72.56 79 LEU A O 1
ATOM 592 N N . LYS A 1 80 ? 10.432 -0.430 -12.676 1.00 66.94 80 LYS A N 1
ATOM 593 C CA . LYS A 1 80 ? 11.353 -1.514 -13.032 1.00 66.94 80 LYS A CA 1
ATOM 594 C C . LYS A 1 80 ? 12.265 -1.195 -14.225 1.00 66.94 80 LYS A C 1
ATOM 596 O O . LYS A 1 80 ? 13.312 -1.824 -14.350 1.00 66.94 80 LYS A O 1
ATOM 601 N N . TYR A 1 81 ? 11.859 -0.283 -15.103 1.00 65.00 81 TYR A N 1
ATOM 602 C CA . TYR A 1 81 ? 12.506 -0.020 -16.393 1.00 65.00 81 TYR A CA 1
ATOM 603 C C . TYR A 1 81 ? 13.205 1.344 -16.461 1.00 65.00 81 TYR A C 1
ATOM 605 O O . TYR A 1 81 ? 14.053 1.542 -17.324 1.00 65.00 81 TYR A O 1
ATOM 613 N N . ASP A 1 82 ? 12.866 2.259 -15.556 1.00 63.72 82 ASP A N 1
ATOM 614 C CA . ASP A 1 82 ? 13.369 3.630 -15.518 1.00 63.72 82 ASP A CA 1
ATOM 615 C C . ASP A 1 82 ? 14.463 3.827 -14.446 1.00 63.72 82 ASP A C 1
ATOM 617 O O . ASP A 1 82 ? 14.869 2.898 -13.740 1.00 63.72 82 ASP A O 1
ATOM 621 N N . SER A 1 83 ? 14.980 5.051 -14.330 1.00 66.12 83 SER A N 1
ATOM 622 C CA . SER A 1 83 ? 16.093 5.399 -13.447 1.00 66.12 83 SER A CA 1
ATOM 623 C C . SER A 1 83 ? 15.833 5.067 -11.964 1.00 66.12 83 SER A C 1
ATOM 625 O O . SER A 1 83 ? 14.744 5.262 -11.418 1.00 66.12 83 SER A O 1
ATOM 627 N N . ARG A 1 84 ? 16.888 4.627 -11.255 1.00 72.88 84 ARG A N 1
ATOM 628 C CA . ARG A 1 84 ? 16.840 4.274 -9.816 1.00 72.88 84 ARG A CA 1
ATOM 629 C C . ARG A 1 84 ? 16.348 5.421 -8.921 1.00 72.88 84 ARG A C 1
ATOM 631 O O . ARG A 1 84 ? 15.885 5.160 -7.812 1.00 72.88 84 ARG A O 1
ATOM 638 N N . ALA A 1 85 ? 16.424 6.666 -9.395 1.00 79.94 85 ALA A N 1
ATOM 639 C CA . ALA A 1 85 ? 15.928 7.841 -8.688 1.00 79.94 85 ALA A CA 1
ATOM 640 C C . ALA A 1 85 ? 14.415 7.759 -8.421 1.00 79.94 85 ALA A C 1
ATOM 642 O O . ALA A 1 85 ? 13.985 8.036 -7.303 1.00 79.94 85 ALA A O 1
ATOM 643 N N . TYR A 1 86 ? 13.613 7.298 -9.387 1.00 82.12 86 TYR A N 1
ATOM 644 C CA . TYR A 1 86 ? 12.165 7.157 -9.197 1.00 82.12 86 TYR A CA 1
ATOM 645 C C . TYR A 1 86 ? 11.814 6.090 -8.160 1.00 82.12 86 TYR A C 1
ATOM 647 O O . TYR A 1 86 ? 10.904 6.281 -7.356 1.00 82.12 86 TYR A O 1
ATOM 655 N N . SER A 1 87 ? 12.587 5.003 -8.118 1.00 83.19 87 SER A N 1
ATOM 656 C CA . SER A 1 87 ? 12.444 3.960 -7.098 1.00 83.19 87 SER A CA 1
ATOM 657 C C . SER A 1 87 ? 12.723 4.504 -5.695 1.00 83.19 87 SER A C 1
ATOM 659 O O . SER A 1 87 ? 11.920 4.306 -4.785 1.00 83.19 87 SER A O 1
ATOM 661 N N . LEU A 1 88 ? 13.796 5.286 -5.527 1.00 88.06 88 LEU A N 1
ATOM 662 C CA . LEU A 1 88 ? 14.119 5.929 -4.248 1.00 88.06 88 LEU A CA 1
ATOM 663 C C . LEU A 1 88 ? 13.027 6.903 -3.787 1.00 88.06 88 LEU A C 1
ATOM 665 O O . LEU A 1 88 ? 12.635 6.867 -2.621 1.00 88.06 88 LEU A O 1
ATOM 669 N N . VAL A 1 89 ? 12.505 7.736 -4.692 1.00 89.25 89 VAL A N 1
ATOM 670 C CA . VAL A 1 89 ? 11.413 8.672 -4.375 1.00 89.25 89 VAL A CA 1
ATOM 671 C C . VAL A 1 89 ? 10.136 7.919 -3.992 1.00 89.25 89 VAL A C 1
ATOM 673 O O . VAL A 1 89 ? 9.472 8.306 -3.034 1.00 89.25 89 VAL A O 1
ATOM 676 N N . PHE A 1 90 ? 9.816 6.815 -4.671 1.00 88.44 90 PHE A N 1
ATOM 677 C CA . PHE A 1 90 ? 8.663 5.976 -4.336 1.00 88.44 90 PHE A CA 1
ATOM 678 C C . PHE A 1 90 ? 8.786 5.326 -2.948 1.00 88.44 90 PHE A C 1
ATOM 680 O O . PHE A 1 90 ? 7.853 5.372 -2.151 1.00 88.44 90 PHE A O 1
ATOM 687 N N . PHE A 1 91 ? 9.940 4.745 -2.613 1.00 89.81 91 PHE A N 1
ATOM 688 C CA . PHE A 1 91 ? 10.135 4.179 -1.274 1.00 89.81 91 PHE A CA 1
ATOM 689 C C . PHE A 1 91 ? 10.145 5.261 -0.189 1.00 89.81 91 PHE A C 1
ATOM 691 O O . PHE A 1 91 ? 9.600 5.047 0.894 1.00 89.81 91 PHE A O 1
ATOM 698 N N . SER A 1 92 ? 10.707 6.437 -0.484 1.00 93.62 92 SER A N 1
ATOM 699 C CA . SER A 1 92 ? 10.663 7.591 0.416 1.00 93.62 92 SER A CA 1
ATOM 700 C C . SER A 1 92 ? 9.229 8.067 0.663 1.00 93.62 92 SER A C 1
ATOM 702 O O . SER A 1 92 ? 8.870 8.328 1.811 1.00 93.62 92 SER A O 1
ATOM 704 N N . SER A 1 93 ? 8.382 8.114 -0.371 1.00 93.25 93 SER A N 1
ATOM 705 C CA . SER A 1 93 ? 6.980 8.509 -0.218 1.00 93.25 93 SER A CA 1
ATOM 706 C C . SER A 1 93 ? 6.172 7.476 0.569 1.00 93.25 93 SER A C 1
ATOM 708 O O . SER A 1 93 ? 5.441 7.863 1.477 1.00 93.25 93 SER A O 1
ATOM 710 N N . ILE A 1 94 ? 6.357 6.174 0.316 1.00 94.12 94 ILE A N 1
ATOM 711 C CA . ILE A 1 94 ? 5.758 5.092 1.121 1.00 94.12 94 ILE A CA 1
ATOM 712 C C . ILE A 1 94 ? 6.155 5.230 2.598 1.00 94.12 94 ILE A C 1
ATOM 714 O O . ILE A 1 94 ? 5.296 5.134 3.474 1.00 94.12 94 ILE A O 1
ATOM 718 N N . LEU A 1 95 ? 7.438 5.484 2.881 1.00 96.06 95 LEU A N 1
ATOM 719 C CA . LEU A 1 95 ? 7.933 5.687 4.244 1.00 96.06 95 LEU A CA 1
ATOM 720 C C . LEU A 1 95 ? 7.253 6.892 4.907 1.00 96.06 95 LEU A C 1
ATOM 722 O O . LEU A 1 95 ? 6.758 6.777 6.026 1.00 96.06 95 LEU A O 1
ATOM 726 N N . PHE A 1 96 ? 7.186 8.028 4.211 1.00 97.25 96 PHE A N 1
ATOM 727 C CA . PHE A 1 96 ? 6.528 9.235 4.713 1.00 97.25 96 PHE A CA 1
ATOM 728 C C . PHE A 1 96 ? 5.034 9.026 4.967 1.00 97.25 96 PHE A C 1
ATOM 730 O O . PHE A 1 96 ? 4.531 9.459 6.000 1.00 97.25 96 PHE A O 1
ATOM 737 N N . VAL A 1 97 ? 4.328 8.331 4.070 1.00 96.50 97 VAL A N 1
ATOM 738 C CA . VAL A 1 97 ? 2.916 7.968 4.262 1.00 96.50 97 VAL A CA 1
ATOM 739 C C . VAL A 1 97 ? 2.756 7.063 5.482 1.00 96.50 97 VAL A C 1
ATOM 741 O O . VAL A 1 97 ? 1.851 7.285 6.281 1.00 96.50 97 VAL A O 1
ATOM 744 N N . GLY A 1 98 ? 3.649 6.088 5.671 1.00 95.81 98 GLY A N 1
ATOM 745 C CA . GLY A 1 98 ? 3.652 5.225 6.854 1.00 95.81 98 GLY A CA 1
ATOM 746 C C . GLY A 1 98 ? 3.835 6.011 8.154 1.00 95.81 98 GLY A C 1
ATOM 747 O O . GLY A 1 98 ? 3.082 5.809 9.105 1.00 95.81 98 GLY A O 1
ATOM 748 N N . ILE A 1 99 ? 4.782 6.954 8.178 1.00 97.25 99 ILE A N 1
ATOM 749 C CA . ILE A 1 99 ? 5.007 7.851 9.322 1.00 97.25 99 ILE A CA 1
ATOM 750 C C . ILE A 1 99 ? 3.778 8.732 9.569 1.00 97.25 99 ILE A C 1
ATOM 752 O O . ILE A 1 99 ? 3.318 8.829 10.705 1.00 97.25 99 ILE A O 1
ATOM 756 N N . PHE A 1 100 ? 3.220 9.337 8.517 1.00 97.25 100 PHE A N 1
ATOM 757 C CA . PHE A 1 100 ? 2.023 10.173 8.597 1.00 97.25 100 PHE A CA 1
ATOM 758 C C . PHE A 1 100 ? 0.845 9.402 9.199 1.00 97.25 100 PHE A C 1
ATOM 760 O O . PHE A 1 100 ? 0.289 9.835 10.202 1.00 97.25 100 PHE A O 1
ATOM 767 N N . PHE A 1 101 ? 0.519 8.224 8.658 1.00 96.31 101 PHE A N 1
ATOM 768 C CA . PHE A 1 101 ? -0.549 7.376 9.191 1.00 96.31 101 PHE A CA 1
ATOM 769 C C . PHE A 1 101 ? -0.287 6.944 10.634 1.00 96.31 101 PHE A C 1
ATOM 771 O O . PHE A 1 101 ? -1.224 6.918 11.431 1.00 96.31 101 PHE A O 1
ATOM 778 N N . GLY A 1 102 ? 0.965 6.630 10.980 1.00 96.00 102 GLY A N 1
ATOM 779 C CA . GLY A 1 102 ? 1.357 6.295 12.347 1.00 96.00 102 GLY A CA 1
ATOM 780 C C . GLY A 1 102 ? 1.048 7.431 13.319 1.00 96.00 102 GLY A C 1
ATOM 781 O O . GLY A 1 102 ? 0.323 7.226 14.290 1.00 96.00 102 GLY A O 1
ATOM 782 N N . ILE A 1 103 ? 1.516 8.644 13.012 1.00 96.38 103 ILE A N 1
ATOM 783 C CA . ILE A 1 103 ? 1.262 9.837 13.831 1.00 96.38 103 ILE A CA 1
ATOM 784 C C . ILE A 1 103 ? -0.238 10.146 13.890 1.00 96.38 103 ILE A C 1
ATOM 786 O O . ILE A 1 103 ? -0.762 10.394 14.972 1.00 96.38 103 ILE A O 1
ATOM 790 N N . THR A 1 104 ? -0.952 10.091 12.761 1.00 95.81 104 THR A N 1
ATOM 791 C CA . THR A 1 104 ? -2.400 10.335 12.720 1.00 95.81 104 THR A CA 1
ATOM 792 C C . THR A 1 104 ? -3.170 9.328 13.571 1.00 95.81 104 THR A C 1
ATOM 794 O O . THR A 1 104 ? -4.064 9.725 14.309 1.00 95.81 104 THR A O 1
ATOM 797 N N . MET A 1 105 ? -2.830 8.037 13.533 1.00 94.88 105 MET A N 1
ATOM 798 C CA . MET A 1 105 ? -3.478 7.035 14.387 1.00 94.88 105 MET A CA 1
ATOM 799 C C . MET A 1 105 ? -3.202 7.276 15.873 1.00 94.88 105 MET A C 1
ATOM 801 O O . MET A 1 105 ? -4.113 7.138 16.694 1.00 94.88 105 MET A O 1
ATOM 805 N N . THR A 1 106 ? -1.981 7.682 16.228 1.00 94.75 106 THR A N 1
ATOM 806 C CA . THR A 1 106 ? -1.652 8.082 17.602 1.00 94.75 106 THR A CA 1
ATOM 807 C C . THR A 1 106 ? -2.447 9.316 18.039 1.00 94.75 106 THR A C 1
ATOM 809 O O . THR A 1 106 ? -3.012 9.309 19.134 1.00 94.75 106 THR A O 1
ATOM 812 N N . ASP A 1 107 ? -2.561 10.340 17.189 1.00 92.31 107 ASP A N 1
ATOM 813 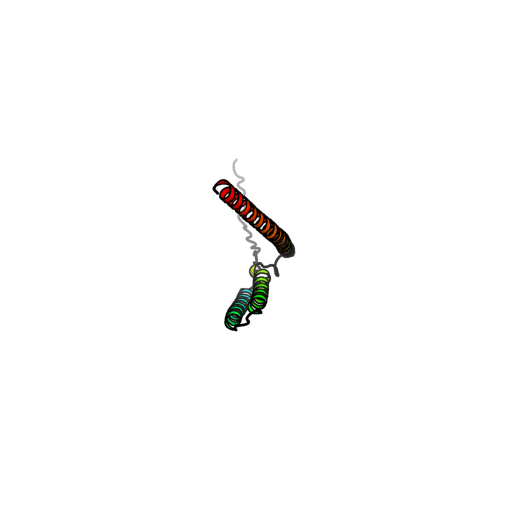C CA . ASP A 1 107 ? -3.355 11.547 17.462 1.00 92.31 107 ASP A CA 1
ATOM 814 C C . ASP A 1 107 ? -4.840 11.211 17.650 1.00 92.31 107 ASP A C 1
ATOM 816 O O . ASP A 1 107 ? -5.429 11.554 18.674 1.00 92.31 107 ASP A O 1
ATOM 820 N N . LEU A 1 108 ? -5.432 10.455 16.721 1.00 93.19 108 LEU A N 1
ATOM 821 C CA . LEU A 1 108 ? -6.837 10.044 16.785 1.00 93.19 108 LEU A CA 1
ATOM 822 C C . LEU A 1 108 ? -7.144 9.228 18.044 1.00 93.19 108 LEU A C 1
ATOM 824 O O . LEU A 1 108 ? -8.158 9.467 18.694 1.00 93.19 108 LEU A O 1
ATOM 828 N N . THR A 1 109 ? -6.258 8.306 18.422 1.00 91.94 109 THR A N 1
ATOM 829 C CA . THR A 1 109 ? -6.435 7.494 19.637 1.00 91.94 109 THR A CA 1
ATOM 830 C C . THR A 1 109 ? -6.365 8.358 20.897 1.00 91.94 109 THR A C 1
ATOM 832 O O . THR A 1 109 ? -7.172 8.196 21.810 1.00 91.94 109 THR A O 1
ATOM 835 N N . THR A 1 110 ? -5.441 9.319 20.937 1.00 89.31 110 THR A N 1
ATOM 836 C CA . THR A 1 110 ? -5.289 10.247 22.070 1.00 89.31 110 THR A CA 1
ATOM 837 C C . THR A 1 110 ? -6.486 11.205 22.177 1.00 89.31 110 THR A C 1
ATOM 839 O O . THR A 1 110 ? -6.952 11.536 23.271 1.00 89.31 110 THR A O 1
ATOM 842 N N . ARG A 1 111 ? -7.051 11.623 21.038 1.00 82.44 111 ARG A N 1
ATOM 843 C CA . ARG A 1 111 ? -8.254 12.469 20.986 1.00 82.44 111 ARG A CA 1
ATOM 844 C C . ARG A 1 111 ? -9.523 11.721 21.367 1.00 82.44 111 ARG A C 1
ATOM 846 O O . ARG A 1 111 ? -10.368 12.308 22.033 1.00 82.44 111 ARG A O 1
ATOM 853 N N . ASP A 1 112 ? -9.654 10.445 21.004 1.00 86.38 112 ASP A N 1
ATOM 854 C CA . ASP A 1 112 ? -10.781 9.617 21.457 1.00 86.38 112 ASP A CA 1
ATOM 855 C C . ASP A 1 112 ? -10.816 9.527 22.989 1.00 86.38 112 ASP A C 1
ATOM 857 O O . ASP A 1 112 ? -11.866 9.719 23.601 1.00 86.38 112 ASP A O 1
ATOM 861 N N . GLN A 1 113 ? -9.653 9.324 23.619 1.00 82.19 113 GLN A N 1
ATOM 862 C CA . GLN A 1 113 ? -9.529 9.248 25.078 1.00 82.19 113 GLN A CA 1
ATOM 863 C C . GLN A 1 113 ? -9.932 10.561 25.758 1.00 82.19 113 GLN A C 1
ATOM 865 O O . GLN A 1 113 ? -10.801 10.572 26.628 1.00 82.19 113 GLN A O 1
ATOM 870 N N . THR A 1 114 ? -9.370 11.684 25.309 1.00 81.56 114 THR A N 1
ATOM 871 C CA . THR A 1 114 ? -9.672 13.002 25.893 1.00 81.56 114 THR A CA 1
ATOM 872 C C . THR A 1 114 ? -11.122 13.442 25.656 1.00 81.56 114 THR A C 1
ATOM 874 O O . THR A 1 114 ? -11.751 13.994 26.558 1.00 81.56 114 THR A O 1
ATOM 877 N N . ASN A 1 115 ? -11.703 13.158 24.484 1.00 83.38 115 ASN A N 1
ATOM 878 C CA . ASN A 1 115 ? -13.103 13.475 24.186 1.00 83.38 115 ASN A CA 1
ATOM 879 C C . ASN A 1 115 ? -14.091 12.632 25.016 1.00 83.38 115 ASN A C 1
ATOM 881 O O . ASN A 1 115 ? -15.127 13.139 25.448 1.00 83.38 115 ASN A O 1
ATOM 885 N N . ARG A 1 116 ? -13.770 11.359 25.289 1.00 77.50 116 ARG A N 1
ATOM 886 C CA . ARG A 1 116 ? -14.569 10.506 26.189 1.00 77.50 116 ARG A CA 1
ATOM 887 C C . ARG A 1 116 ? -14.573 11.027 27.619 1.00 77.50 116 ARG A C 1
ATOM 889 O O . ARG A 1 116 ? -15.627 11.051 28.252 1.00 77.50 116 ARG A O 1
ATOM 896 N N . GLU A 1 117 ? -13.419 11.459 28.112 1.00 78.50 117 GLU A N 1
ATOM 897 C CA . GLU A 1 117 ? -13.295 12.028 29.452 1.00 78.50 117 GLU A CA 1
ATOM 898 C C . GLU A 1 117 ? -14.059 13.350 29.566 1.00 78.50 117 GLU A C 1
ATOM 900 O O . GLU A 1 117 ? -14.883 13.500 30.468 1.00 78.50 117 GLU A O 1
ATOM 905 N N . ALA A 1 118 ? -13.885 14.269 28.611 1.00 78.69 118 ALA A N 1
ATOM 906 C CA . ALA A 1 118 ? -14.607 15.541 28.576 1.00 78.69 118 ALA A CA 1
ATOM 907 C C . ALA A 1 118 ? -16.135 15.360 28.541 1.00 78.69 118 ALA A C 1
ATOM 909 O O . ALA A 1 118 ? -16.855 16.054 29.261 1.00 78.69 118 ALA A O 1
ATOM 910 N N . GLY A 1 119 ? -16.634 14.392 27.762 1.00 82.25 119 GLY A N 1
ATOM 911 C CA . GLY A 1 119 ? -18.049 14.024 27.768 1.00 82.25 119 GLY A CA 1
ATOM 912 C C . GLY A 1 119 ? -18.503 13.552 29.149 1.00 82.25 119 GLY A C 1
ATOM 913 O O . GLY A 1 119 ? -19.481 14.063 29.688 1.00 82.25 119 GLY A O 1
ATOM 914 N N . ASN A 1 120 ? -17.755 12.635 29.765 1.00 84.25 120 ASN A N 1
ATOM 915 C CA . ASN A 1 120 ? -18.086 12.084 31.078 1.00 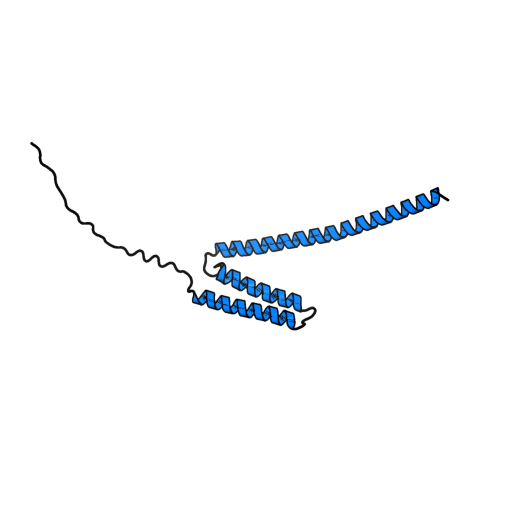84.25 120 ASN A CA 1
ATOM 916 C C . ASN A 1 120 ? -18.120 13.158 32.184 1.00 84.25 120 ASN A C 1
ATOM 918 O O . ASN A 1 120 ? -19.018 13.147 33.026 1.00 84.25 120 ASN A O 1
ATOM 922 N N . PHE A 1 121 ? -17.192 14.120 32.149 1.00 82.31 121 PHE A N 1
ATOM 923 C CA . PHE A 1 121 ? -17.196 15.273 33.056 1.00 82.31 121 PHE A CA 1
ATOM 924 C C . PHE A 1 121 ? -18.378 16.218 32.804 1.00 82.31 121 PHE A C 1
ATOM 926 O O . PHE A 1 121 ? -18.987 16.697 33.760 1.00 82.31 121 PHE A O 1
ATOM 933 N N . GLY A 1 122 ? -18.749 16.452 31.541 1.00 84.94 122 GLY A N 1
ATOM 934 C CA . GLY A 1 122 ? -19.934 17.238 31.188 1.00 84.94 122 GLY A CA 1
ATOM 935 C C . GLY A 1 122 ? -21.221 16.635 31.756 1.00 84.94 122 GLY A C 1
ATOM 936 O O . GLY A 1 122 ? -21.987 17.326 32.426 1.00 84.94 122 GLY A O 1
ATOM 937 N N . PHE A 1 123 ? -21.413 15.324 31.585 1.00 83.38 123 PHE A N 1
ATOM 938 C CA . PHE A 1 123 ? -22.584 14.620 32.116 1.00 83.38 123 PHE A CA 1
ATOM 939 C C . PHE A 1 123 ? -22.621 14.591 33.649 1.00 83.38 123 PHE A C 1
ATOM 941 O O . PHE A 1 123 ? -23.693 14.729 34.241 1.00 83.38 123 PHE A O 1
ATOM 948 N N . ALA A 1 124 ? -21.467 14.428 34.303 1.00 86.94 124 ALA A N 1
ATOM 949 C CA . ALA A 1 124 ? -21.379 14.445 35.761 1.00 86.94 124 ALA A CA 1
ATOM 950 C C . ALA A 1 124 ? -21.779 15.812 36.342 1.00 86.94 124 ALA A C 1
ATOM 952 O O . ALA A 1 124 ? -22.573 15.863 37.282 1.00 86.94 124 ALA A O 1
ATOM 953 N N . ASN A 1 125 ? -21.293 16.903 35.743 1.00 88.38 125 ASN A N 1
ATOM 954 C CA . ASN A 1 125 ? -21.604 18.268 36.175 1.00 88.38 125 ASN A CA 1
ATOM 955 C C . ASN A 1 125 ? -23.077 18.639 35.941 1.00 88.38 125 ASN A C 1
ATOM 957 O O . ASN A 1 125 ? -23.674 19.387 36.714 1.00 88.38 125 ASN A O 1
ATOM 961 N N . GLU A 1 126 ? -23.701 18.107 34.890 1.00 90.12 126 GLU A N 1
ATOM 962 C CA . GLU A 1 126 ? -25.122 18.348 34.643 1.00 90.12 126 GLU A CA 1
ATOM 963 C C . GLU A 1 126 ? -26.002 17.641 35.681 1.00 90.12 126 GLU A C 1
ATOM 965 O O . GLU A 1 126 ? -26.935 18.238 36.216 1.00 90.12 126 GLU A O 1
ATOM 970 N N . GLN A 1 127 ? -25.651 16.412 36.069 1.00 89.19 127 GLN A N 1
ATOM 971 C CA . GLN A 1 127 ? -26.356 15.696 37.134 1.00 89.19 127 GLN A CA 1
ATOM 972 C C . GLN A 1 127 ? -26.263 16.396 38.492 1.00 89.19 127 GLN A C 1
ATOM 974 O O . GLN A 1 127 ? -27.245 16.414 39.236 1.00 89.19 127 GLN A O 1
ATOM 979 N N . THR A 1 128 ? -25.106 16.961 38.840 1.00 88.38 128 THR A N 1
ATOM 980 C CA . THR A 1 128 ? -24.954 17.696 40.103 1.00 88.38 128 THR A CA 1
ATOM 981 C C . THR A 1 128 ? -25.805 18.959 40.105 1.00 88.38 128 THR A C 1
ATOM 983 O O . THR A 1 128 ? -26.552 19.180 41.056 1.00 88.38 128 THR A O 1
ATOM 986 N N . ASN A 1 129 ? -25.797 19.713 39.004 1.00 90.06 129 ASN A N 1
ATOM 987 C CA . ASN A 1 129 ? -26.597 20.928 38.870 1.00 90.06 129 ASN A CA 1
ATOM 988 C C . ASN A 1 129 ? -28.104 20.634 38.924 1.00 90.06 129 ASN A C 1
ATOM 990 O O . ASN A 1 129 ? -28.860 21.383 39.538 1.00 90.06 129 ASN A O 1
ATOM 994 N N . LEU A 1 130 ? -28.566 19.535 38.319 1.00 91.25 130 LEU A N 1
ATOM 995 C CA . LEU A 1 130 ? -29.975 19.128 38.379 1.00 91.25 130 LEU A CA 1
ATOM 996 C C . LEU A 1 130 ? -30.406 18.783 39.811 1.00 91.25 130 LEU A C 1
ATOM 998 O O . LEU A 1 130 ? -31.435 19.271 40.272 1.00 91.25 130 LEU A O 1
ATOM 1002 N N . ARG A 1 131 ? -29.577 18.039 40.551 1.00 87.88 131 ARG A N 1
ATOM 1003 C CA . ARG A 1 131 ? -29.841 17.697 41.959 1.00 87.88 131 ARG A CA 1
ATOM 1004 C C . ARG A 1 131 ? -29.866 18.925 42.866 1.00 87.88 131 ARG A C 1
ATOM 1006 O O . ARG A 1 131 ? -30.630 18.966 43.824 1.00 87.88 131 ARG A O 1
ATOM 1013 N N . GLU A 1 132 ? -29.034 19.922 42.588 1.00 91.62 132 GLU A N 1
ATOM 1014 C CA . GLU A 1 132 ? -29.043 21.191 43.321 1.00 91.62 132 GLU A CA 1
ATOM 1015 C C . GLU A 1 132 ? -30.316 22.000 43.048 1.00 91.62 132 GLU A C 1
ATOM 1017 O O . GLU A 1 132 ? -30.895 22.568 43.974 1.00 91.62 132 GLU A O 1
ATOM 1022 N N . ARG A 1 133 ? -30.811 21.994 41.804 1.00 88.06 133 ARG A N 1
ATOM 1023 C CA . ARG A 1 133 ? -32.073 22.656 41.433 1.00 88.06 133 ARG A CA 1
ATOM 1024 C C . ARG A 1 133 ? -33.294 21.969 42.040 1.00 88.06 133 ARG A C 1
ATOM 1026 O O . ARG A 1 133 ? -34.207 22.651 42.498 1.00 88.06 133 ARG A O 1
ATOM 1033 N N . GLU A 1 134 ? -33.297 20.641 42.090 1.00 90.12 134 GLU A N 1
ATOM 1034 C CA . GLU A 1 134 ? -34.345 19.865 42.763 1.00 90.12 134 GLU A CA 1
ATOM 1035 C C . GLU A 1 134 ? -34.391 20.176 44.265 1.00 90.12 134 GLU A C 1
ATOM 1037 O O . GLU A 1 134 ? -35.465 20.402 44.809 1.00 90.12 134 GLU A O 1
ATOM 1042 N N . ARG A 1 135 ? -33.231 20.305 44.922 1.00 87.81 135 ARG A N 1
ATOM 1043 C CA . ARG A 1 135 ? -33.147 20.687 46.345 1.00 87.81 135 ARG A CA 1
ATOM 1044 C C . ARG A 1 135 ? -33.557 22.130 46.630 1.00 87.81 135 ARG A C 1
ATOM 1046 O O . ARG A 1 135 ? -33.992 22.422 47.733 1.00 87.81 135 ARG A O 1
ATOM 1053 N N . ALA A 1 136 ? -33.383 23.036 45.671 1.00 85.62 136 ALA A N 1
ATOM 1054 C CA . ALA A 1 136 ? -33.764 24.441 45.822 1.00 85.62 136 ALA A CA 1
ATOM 1055 C C . ALA A 1 136 ? -35.270 24.691 45.605 1.00 85.62 136 ALA A C 1
ATOM 1057 O O . ALA A 1 136 ? -35.745 25.794 45.869 1.00 85.62 136 ALA A O 1
ATOM 1058 N N . THR A 1 137 ? -36.005 23.700 45.090 1.00 84.44 137 THR A N 1
ATOM 1059 C CA . THR A 1 137 ? -37.438 23.807 44.758 1.00 84.44 137 THR A CA 1
ATOM 1060 C C . THR A 1 137 ? -38.353 22.970 45.661 1.00 84.44 137 THR A C 1
ATOM 1062 O O . THR A 1 137 ? -39.572 23.068 45.526 1.00 84.44 137 THR A O 1
ATOM 1065 N N . SER A 1 138 ? -37.780 22.196 46.591 1.00 73.56 138 SER A N 1
ATOM 1066 C CA . SER A 1 138 ? -38.451 21.412 47.643 1.00 73.56 138 SER A CA 1
ATOM 1067 C C . SER A 1 138 ? -38.359 22.088 49.006 1.00 73.56 138 SER A C 1
ATOM 1069 O O . SER A 1 138 ? -39.385 22.129 49.715 1.00 73.56 138 SER A O 1
#

Secondary structure (DSSP, 8-state):
------------------------PPPHHHHHHHHHHHHHHHHHHHHHHHTT-GGGHHHHHHHHHHHHHHHIIIIIS-TTTS-HHHHHHHHHHHHHHHHHHHHHHHHHHHHHHHHHHHHHHHHHHHHHHHHHHHHHH-

Radius of gyration: 35.12 Å; Cα contacts (8 Å, |Δi|>4): 28; chains: 1; bounding box: 73×65×113 Å

pLDDT: mean 80.25, std 13.83, range [46.59, 97.25]